Protein AF-A0A940FKG4-F1 (afdb_monomer)

Secondary structure (DSSP, 8-state):
-B-SSSSS--EEEEEEE-HHHHGGG-EEEEEEEE-TTSSEEEEEEEESEEEEEEEE-GGGPEEEEEE-SSS-EEEEEE-SSSEEEEEEEETTEE---

Radius of gyration: 13.7 Å; Cα contacts (8 Å, |Δi|>4): 225; chains: 1; bounding box: 36×21×39 Å

pLDDT: mean 96.3, std 3.15, range [81.12, 98.75]

Structure (mmCIF, N/CA/C/O backbone):
data_AF-A0A940FKG4-F1
#
_entry.id   AF-A0A940FKG4-F1
#
loop_
_atom_site.group_PDB
_atom_site.id
_atom_site.type_symbol
_atom_site.label_atom_id
_atom_site.label_alt_id
_atom_site.label_comp_id
_atom_site.label_asym_id
_atom_site.label_entity_id
_atom_site.label_seq_id
_atom_site.pdbx_PDB_ins_code
_atom_site.Cartn_x
_atom_site.Cartn_y
_atom_site.Cartn_z
_atom_site.occupancy
_atom_site.B_iso_or_equiv
_atom_site.auth_seq_id
_atom_site.auth_comp_id
_atom_site.auth_asym_id
_atom_site.auth_atom_id
_atom_site.pdbx_PDB_model_num
ATOM 1 N N . MET A 1 1 ? -1.331 12.014 6.500 1.00 81.12 1 MET A N 1
ATOM 2 C CA . MET A 1 1 ? -2.496 11.318 7.078 1.00 81.12 1 MET A CA 1
ATOM 3 C C . MET A 1 1 ? -3.744 11.888 6.446 1.00 81.12 1 MET A C 1
ATOM 5 O O . MET A 1 1 ? -3.794 13.097 6.241 1.00 81.12 1 MET A O 1
ATOM 9 N N . LYS A 1 2 ? -4.680 11.028 6.064 1.00 92.69 2 LYS A N 1
ATOM 10 C CA . LYS A 1 2 ? -5.934 11.397 5.402 1.00 92.69 2 LYS A CA 1
ATOM 11 C C . LYS A 1 2 ? -6.928 10.258 5.616 1.00 92.69 2 LYS A C 1
ATOM 13 O O . LYS A 1 2 ? -6.491 9.119 5.687 1.00 92.69 2 LYS A O 1
ATOM 18 N N . ASP A 1 3 ? -8.213 10.576 5.669 1.00 95.94 3 ASP A N 1
ATOM 19 C CA . ASP A 1 3 ? -9.282 9.583 5.559 1.00 95.94 3 ASP A CA 1
ATOM 20 C C . ASP A 1 3 ? -9.320 9.020 4.125 1.00 95.94 3 ASP A C 1
ATOM 22 O O . ASP A 1 3 ? -9.644 9.727 3.157 1.00 95.94 3 ASP A O 1
ATOM 26 N N . LEU A 1 4 ? -8.873 7.774 3.969 1.00 96.69 4 LEU A N 1
ATOM 27 C CA . LEU A 1 4 ? -8.756 7.113 2.671 1.00 96.69 4 LEU A CA 1
ATOM 28 C C . LEU A 1 4 ? -10.040 6.387 2.272 1.00 96.69 4 LEU A C 1
ATOM 30 O O . LEU A 1 4 ? -10.329 6.293 1.073 1.00 96.69 4 LEU A O 1
ATOM 34 N N . ASN A 1 5 ? -10.796 5.866 3.238 1.00 96.12 5 ASN A N 1
ATOM 35 C CA . ASN A 1 5 ? -11.978 5.043 2.984 1.00 96.12 5 ASN A CA 1
ATOM 36 C C . ASN A 1 5 ? -13.306 5.819 3.134 1.00 96.12 5 ASN A C 1
ATOM 38 O O . ASN A 1 5 ? -14.320 5.386 2.580 1.00 96.12 5 ASN A O 1
ATOM 42 N N . GLY A 1 6 ? -13.283 7.000 3.752 1.00 95.88 6 GLY A N 1
ATOM 43 C CA . GLY A 1 6 ? -14.427 7.873 4.003 1.00 95.88 6 GLY A CA 1
ATOM 44 C C . GLY A 1 6 ? -15.178 7.569 5.302 1.00 95.88 6 GLY A C 1
ATOM 45 O O . GLY A 1 6 ? -16.356 7.919 5.390 1.00 95.88 6 GLY A O 1
ATOM 46 N N . ASP A 1 7 ? -14.568 6.871 6.264 1.00 94.94 7 ASP A N 1
ATOM 47 C CA . ASP A 1 7 ? -15.220 6.467 7.518 1.00 94.94 7 ASP A CA 1
ATOM 48 C C . ASP A 1 7 ? -15.052 7.476 8.670 1.00 94.94 7 ASP A C 1
ATOM 50 O O . ASP A 1 7 ? -15.562 7.257 9.775 1.00 94.94 7 ASP A O 1
ATOM 54 N N . GLY A 1 8 ? -14.384 8.603 8.408 1.00 95.00 8 GLY A N 1
ATOM 55 C CA . GLY A 1 8 ? -14.119 9.654 9.384 1.00 95.00 8 GLY A CA 1
ATOM 56 C C . GLY A 1 8 ? -12.913 9.387 10.287 1.00 95.00 8 GLY A C 1
ATOM 57 O O . GLY A 1 8 ? -12.704 10.148 11.234 1.00 95.00 8 GLY A O 1
ATOM 58 N N . ARG A 1 9 ? -12.125 8.338 10.025 1.00 94.62 9 ARG A N 1
ATOM 59 C CA . ARG A 1 9 ? -10.867 8.032 10.721 1.00 94.62 9 ARG A CA 1
ATOM 60 C C . ARG A 1 9 ? -9.672 8.389 9.855 1.00 94.62 9 ARG A C 1
ATOM 62 O O . ARG A 1 9 ? -9.777 8.552 8.644 1.00 94.62 9 ARG A O 1
ATOM 69 N N . LEU A 1 10 ? -8.520 8.584 10.492 1.00 96.88 10 LEU A N 1
ATOM 70 C CA . LEU A 1 10 ? -7.294 8.866 9.760 1.00 96.88 10 LEU A CA 1
ATOM 71 C C . LEU A 1 10 ? -6.572 7.577 9.383 1.00 96.88 10 LEU A C 1
ATOM 73 O O . LEU A 1 10 ? -6.335 6.707 10.220 1.00 96.88 10 LEU A O 1
ATOM 77 N N . GLU A 1 11 ? -6.073 7.538 8.151 1.00 97.56 11 GLU A N 1
ATOM 78 C CA . GLU A 1 11 ? -5.053 6.588 7.739 1.00 97.56 11 GLU A CA 1
ATOM 79 C C . GLU A 1 11 ? -3.680 7.251 7.628 1.00 97.56 11 GLU A C 1
ATOM 81 O O . GLU A 1 11 ? -3.517 8.408 7.204 1.00 97.56 11 GLU A O 1
ATOM 86 N N . ALA A 1 12 ? -2.659 6.471 7.972 1.00 97.69 12 ALA A N 1
ATOM 87 C CA . ALA A 1 12 ? -1.258 6.816 7.819 1.00 97.69 12 ALA A CA 1
ATOM 88 C C . ALA A 1 12 ? -0.580 5.843 6.852 1.00 97.69 12 ALA A C 1
ATOM 90 O O . ALA A 1 12 ? -0.724 4.628 6.967 1.00 97.69 12 ALA A O 1
ATOM 91 N N . LEU A 1 13 ? 0.197 6.395 5.921 1.00 97.94 13 LEU A N 1
ATOM 92 C CA . LEU A 1 13 ? 1.145 5.641 5.115 1.00 97.94 13 LEU A CA 1
ATOM 93 C C . LEU A 1 13 ? 2.542 5.949 5.650 1.00 97.94 13 LEU A C 1
ATOM 95 O O . LEU A 1 13 ? 2.987 7.095 5.591 1.00 97.94 13 LEU A O 1
ATOM 99 N N . VAL A 1 14 ? 3.205 4.937 6.192 1.00 98.19 14 VAL A N 1
ATOM 100 C CA . VAL A 1 14 ? 4.609 5.011 6.598 1.00 98.19 14 VAL A CA 1
ATOM 101 C C . VAL A 1 14 ? 5.435 4.422 5.469 1.00 98.19 14 VAL A C 1
ATOM 103 O O . VAL A 1 14 ? 5.132 3.324 5.014 1.00 98.19 14 VAL A O 1
ATOM 106 N N . THR A 1 15 ? 6.461 5.134 5.018 1.00 97.69 15 THR A N 1
ATOM 107 C CA . THR A 1 15 ? 7.387 4.669 3.979 1.00 97.69 15 THR A CA 1
ATOM 108 C C . THR A 1 15 ? 8.804 4.675 4.519 1.00 97.69 15 THR A C 1
ATOM 110 O O . THR A 1 15 ? 9.219 5.655 5.138 1.00 97.69 15 THR A O 1
ATOM 113 N N . GLU A 1 16 ? 9.560 3.624 4.237 1.00 97.94 16 GLU A N 1
ATOM 114 C CA . GLU A 1 16 ? 10.977 3.532 4.576 1.00 97.94 16 GLU A CA 1
ATOM 115 C C . GLU A 1 16 ? 11.787 3.263 3.309 1.00 97.94 16 GLU A C 1
ATOM 117 O O . GLU A 1 16 ? 11.378 2.463 2.467 1.00 97.94 16 GLU A O 1
ATOM 122 N N . GLY A 1 17 ? 12.938 3.927 3.179 1.00 97.50 17 GLY A N 1
ATOM 123 C CA . GLY A 1 17 ? 13.896 3.702 2.102 1.00 97.50 17 GLY A CA 1
ATOM 124 C C . GLY A 1 17 ? 15.173 3.042 2.617 1.00 97.50 17 GLY A C 1
ATOM 125 O O . GLY A 1 17 ? 15.815 3.567 3.521 1.00 97.50 17 GLY A O 1
ATOM 126 N N . SER A 1 18 ? 15.558 1.910 2.029 1.00 97.00 18 SER A N 1
ATOM 127 C CA . SER A 1 18 ? 16.813 1.211 2.322 1.00 97.00 18 SER A CA 1
ATOM 128 C C . SER A 1 18 ? 17.120 0.195 1.225 1.00 97.00 18 SER A C 1
ATOM 130 O O . SER A 1 18 ? 16.420 -0.805 1.078 1.00 97.00 18 SER A O 1
ATOM 132 N N . SER A 1 19 ? 18.200 0.401 0.470 1.00 95.12 19 SER A N 1
ATOM 133 C CA . SER A 1 19 ? 18.684 -0.605 -0.487 1.00 95.12 19 SER A CA 1
ATOM 134 C C . SER A 1 19 ? 19.238 -1.849 0.211 1.00 95.12 19 SER A C 1
ATOM 136 O O . SER A 1 19 ? 19.204 -2.937 -0.358 1.00 95.12 19 SER A O 1
ATOM 138 N N . TYR A 1 20 ? 19.702 -1.708 1.457 1.00 96.62 20 TYR A N 1
ATOM 139 C CA . TYR A 1 20 ? 20.157 -2.829 2.276 1.00 96.62 20 TYR A CA 1
ATOM 140 C C . TYR A 1 20 ? 18.990 -3.742 2.679 1.00 96.62 20 TYR A C 1
ATOM 142 O O . TYR A 1 20 ? 19.104 -4.959 2.579 1.00 96.62 20 TYR A O 1
ATOM 150 N N . CYS A 1 21 ? 17.855 -3.165 3.086 1.00 95.88 21 CYS A N 1
ATOM 151 C CA . CYS A 1 21 ? 16.680 -3.933 3.509 1.00 95.88 21 CYS A CA 1
ATOM 152 C C . CYS A 1 21 ? 15.814 -4.393 2.324 1.00 95.88 21 CYS A C 1
ATOM 154 O O . CYS A 1 21 ? 15.240 -5.478 2.375 1.00 95.88 21 CYS A O 1
ATOM 156 N N . TYR A 1 22 ? 15.708 -3.578 1.267 1.00 96.94 22 TYR A N 1
ATOM 157 C CA . TYR A 1 22 ? 14.698 -3.731 0.205 1.00 96.94 22 TYR A CA 1
ATOM 158 C C . TYR A 1 22 ? 15.284 -3.952 -1.195 1.00 96.94 22 TYR A C 1
ATOM 160 O O . TYR A 1 22 ? 14.555 -3.938 -2.190 1.00 96.94 22 TYR A O 1
ATOM 168 N N . GLY A 1 23 ? 16.599 -4.164 -1.292 1.00 95.56 23 GLY A N 1
ATOM 169 C CA . GLY A 1 23 ? 17.285 -4.481 -2.541 1.00 95.56 23 GLY A CA 1
ATOM 170 C C . GLY A 1 23 ? 17.039 -3.440 -3.634 1.00 95.56 23 GLY A C 1
ATOM 171 O O . GLY A 1 23 ? 17.016 -2.237 -3.375 1.00 95.56 23 GLY A O 1
ATOM 172 N N . ASN A 1 24 ? 16.830 -3.916 -4.866 1.00 95.50 24 ASN A N 1
ATOM 173 C CA . ASN A 1 24 ? 16.613 -3.054 -6.031 1.00 95.50 24 ASN A CA 1
ATOM 174 C C . ASN A 1 24 ? 15.345 -2.189 -5.919 1.00 95.50 24 ASN A C 1
ATOM 176 O O . ASN A 1 24 ? 15.295 -1.107 -6.493 1.00 95.50 24 ASN A O 1
ATOM 180 N N . THR A 1 25 ? 14.327 -2.641 -5.178 1.00 95.94 25 THR A N 1
ATOM 181 C CA . THR A 1 25 ? 13.100 -1.860 -4.967 1.00 95.94 25 THR A CA 1
ATOM 182 C C . THR A 1 25 ? 13.354 -0.626 -4.109 1.00 95.94 25 THR A C 1
ATOM 184 O O . THR A 1 25 ? 12.723 0.405 -4.317 1.00 95.94 25 THR A O 1
ATOM 187 N N . GLY A 1 26 ? 14.292 -0.709 -3.163 1.00 97.06 26 GLY A N 1
ATOM 188 C CA . GLY A 1 26 ? 14.779 0.432 -2.389 1.00 97.06 26 GLY A CA 1
ATOM 189 C C . GLY A 1 26 ? 13.817 0.985 -1.335 1.00 97.06 26 GLY A C 1
ATOM 190 O O . GLY A 1 26 ? 14.261 1.774 -0.504 1.00 97.06 26 GLY A O 1
ATOM 191 N N . SER A 1 27 ? 12.548 0.567 -1.308 1.00 98.06 27 SER A N 1
ATOM 192 C CA . SER A 1 27 ? 11.562 1.032 -0.330 1.00 98.06 27 SER A CA 1
ATOM 193 C C . SER A 1 27 ? 10.552 -0.032 0.091 1.00 98.06 27 SER A C 1
ATOM 195 O O . SER A 1 27 ? 10.291 -0.990 -0.637 1.00 98.06 27 SER A O 1
ATOM 197 N N . ALA A 1 28 ? 9.930 0.189 1.244 1.00 98.50 28 ALA A N 1
ATOM 198 C CA . ALA A 1 28 ? 8.736 -0.512 1.702 1.00 98.50 28 ALA A CA 1
ATOM 199 C C . ALA A 1 28 ? 7.749 0.474 2.336 1.00 98.50 28 ALA A C 1
ATOM 201 O O . ALA A 1 28 ? 8.112 1.605 2.682 1.00 98.50 28 ALA A O 1
ATOM 202 N N . PHE A 1 29 ? 6.498 0.047 2.492 1.00 98.69 29 PHE A N 1
ATOM 203 C CA . PHE A 1 29 ? 5.475 0.849 3.150 1.00 98.69 29 PHE A CA 1
ATOM 204 C C . PHE A 1 29 ? 4.577 0.036 4.084 1.00 98.69 29 PHE A C 1
ATOM 206 O O . PHE A 1 29 ? 4.401 -1.169 3.917 1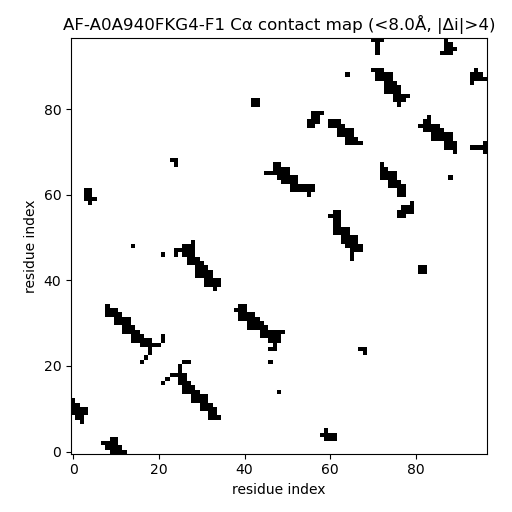.00 98.69 29 PHE A O 1
ATOM 213 N N . TRP A 1 30 ? 3.940 0.743 5.019 1.00 98.69 30 TRP A N 1
ATOM 214 C CA . TRP A 1 30 ? 2.908 0.238 5.922 1.00 98.69 30 TRP A CA 1
ATOM 215 C C . TRP A 1 30 ? 1.719 1.194 5.910 1.00 98.69 30 TRP A C 1
ATOM 217 O O . TRP A 1 30 ? 1.860 2.386 6.184 1.00 98.69 30 TRP A O 1
ATOM 227 N N . LEU A 1 31 ? 0.542 0.660 5.600 1.00 98.56 31 LEU A N 1
ATOM 228 C CA . LEU A 1 31 ? -0.736 1.342 5.718 1.00 98.56 31 LEU A CA 1
ATOM 229 C C . LEU A 1 31 ? -1.351 1.024 7.079 1.00 98.56 31 LEU A C 1
ATOM 231 O O . LEU A 1 31 ? -1.623 -0.136 7.404 1.00 98.56 31 LEU A O 1
ATOM 235 N N . LEU A 1 32 ? -1.603 2.075 7.846 1.00 98.25 32 LEU A N 1
ATOM 236 C CA . LEU A 1 32 ? -2.197 2.027 9.170 1.00 98.25 32 LEU A CA 1
ATOM 237 C C . LEU A 1 32 ? -3.542 2.759 9.153 1.00 98.25 32 LEU A C 1
ATOM 239 O O . LEU A 1 32 ? -3.646 3.816 8.536 1.00 98.25 32 LEU A O 1
ATOM 243 N N . SER A 1 33 ? -4.533 2.229 9.865 1.00 97.62 33 SER A N 1
ATOM 244 C CA . SER A 1 33 ? -5.823 2.889 10.108 1.00 97.62 33 SER A CA 1
ATOM 245 C C . SER A 1 33 ? -6.008 3.137 11.598 1.00 97.62 33 SER A C 1
ATOM 247 O O . SER A 1 33 ? -5.642 2.297 12.428 1.00 97.62 33 SER A O 1
ATOM 249 N N . GLU A 1 34 ? -6.526 4.305 11.948 1.00 96.88 34 GLU A N 1
ATOM 250 C CA . GLU A 1 34 ? -6.843 4.656 13.324 1.00 96.88 34 GLU A CA 1
ATOM 251 C C . GLU A 1 34 ? -8.012 3.808 13.853 1.00 96.88 34 GLU A C 1
ATOM 253 O O . GLU A 1 34 ? -9.008 3.576 13.172 1.00 96.88 34 GLU A O 1
ATOM 258 N N . LYS A 1 35 ? -7.922 3.333 15.099 1.00 94.44 35 LYS A N 1
ATOM 259 C CA . LYS A 1 35 ? -8.992 2.544 15.730 1.00 94.44 35 LYS A CA 1
ATOM 260 C C . LYS A 1 35 ? -10.003 3.430 16.478 1.00 94.44 35 LYS A C 1
ATOM 262 O O . LYS A 1 35 ? -9.628 4.469 17.015 1.00 94.44 35 LYS A O 1
ATOM 267 N N . PRO A 1 36 ? -11.264 2.975 16.651 1.00 88.75 36 PRO A N 1
ATOM 268 C CA . PRO A 1 36 ? -12.280 3.633 17.487 1.00 88.75 36 PRO A CA 1
ATOM 269 C C . PRO A 1 36 ? -11.845 4.060 18.881 1.00 88.75 36 PRO A C 1
ATOM 271 O O . PRO A 1 36 ? -12.191 5.153 19.311 1.00 88.75 36 PRO A O 1
ATOM 274 N N . ALA A 1 37 ? -11.085 3.216 19.570 1.00 89.38 37 ALA A N 1
ATOM 275 C CA . ALA A 1 37 ? -10.622 3.477 20.927 1.00 89.38 37 ALA A CA 1
ATOM 276 C C . ALA A 1 37 ? -9.261 4.203 20.971 1.00 89.38 37 ALA A C 1
ATOM 278 O O . ALA A 1 37 ? -8.619 4.233 22.019 1.00 89.38 37 ALA A O 1
ATOM 279 N N . GLY A 1 38 ? -8.803 4.747 19.838 1.00 88.00 38 GLY A N 1
ATOM 280 C CA . GLY A 1 38 ? -7.452 5.264 19.662 1.00 88.00 38 GLY A CA 1
ATOM 281 C C . GLY A 1 38 ? -6.431 4.178 19.308 1.00 88.00 38 GLY A C 1
ATOM 282 O O . GLY A 1 38 ? -6.689 2.973 19.379 1.00 88.00 38 GLY A O 1
ATOM 283 N N . GLY A 1 39 ? -5.243 4.625 18.905 1.00 94.38 39 GLY A N 1
ATOM 284 C CA . GLY A 1 39 ? -4.175 3.760 18.405 1.00 94.38 39 GLY A CA 1
ATOM 285 C C . GLY A 1 39 ? -4.364 3.351 16.943 1.00 94.38 39 GLY A C 1
ATOM 286 O O . GLY A 1 39 ? -5.314 3.754 16.278 1.00 94.38 39 GLY A O 1
ATOM 287 N N . TRP A 1 40 ? -3.434 2.536 16.445 1.00 96.56 40 TRP A N 1
ATOM 288 C CA . TRP A 1 40 ? -3.323 2.204 15.025 1.00 96.56 40 TRP A CA 1
ATOM 289 C C . TRP A 1 40 ? -3.465 0.700 14.778 1.00 96.56 40 TRP A C 1
ATOM 291 O O . TRP A 1 40 ? -3.034 -0.133 15.580 1.00 96.56 40 TRP A O 1
ATOM 301 N N . GLN A 1 41 ? -4.080 0.342 13.655 1.00 96.38 41 GLN A N 1
ATOM 302 C CA . GLN A 1 41 ? -4.145 -1.011 13.122 1.00 96.38 41 GLN A CA 1
ATOM 303 C C . GLN A 1 41 ? -3.333 -1.100 11.837 1.00 96.38 41 GLN A C 1
ATOM 305 O O . GLN A 1 41 ? -3.539 -0.299 10.932 1.00 96.38 41 GLN A O 1
ATOM 310 N N . LEU A 1 42 ? -2.470 -2.110 11.726 1.00 97.88 42 LEU A N 1
ATOM 311 C CA . LEU A 1 42 ? -1.836 -2.449 10.456 1.00 97.88 42 LEU A CA 1
ATOM 312 C C . LEU A 1 42 ? -2.862 -3.063 9.505 1.00 97.88 42 LEU A C 1
ATOM 314 O O . LEU A 1 42 ? -3.453 -4.100 9.805 1.00 97.88 42 LEU A O 1
ATOM 318 N N . MET A 1 43 ? -3.060 -2.403 8.369 1.00 97.94 43 MET A N 1
ATOM 319 C CA . MET A 1 43 ? -4.014 -2.812 7.340 1.00 97.94 43 MET A CA 1
ATOM 320 C C . MET A 1 43 ? -3.321 -3.547 6.200 1.00 97.94 43 MET A C 1
ATOM 322 O O . MET A 1 43 ? -3.847 -4.533 5.683 1.00 97.94 43 MET A O 1
ATOM 326 N N . PHE A 1 44 ? -2.148 -3.055 5.798 1.00 98.62 44 PHE A N 1
ATOM 327 C CA . PHE A 1 44 ? -1.368 -3.620 4.706 1.00 98.62 44 PHE A CA 1
ATOM 328 C C . PHE A 1 44 ? 0.088 -3.176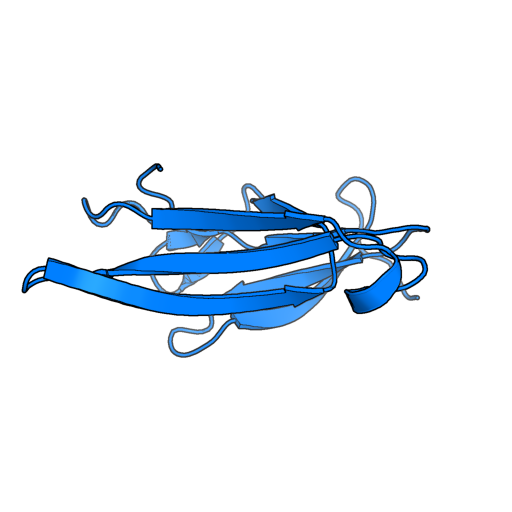 4.795 1.00 98.62 44 PHE A C 1
ATOM 330 O O . PHE A 1 44 ? 0.368 -2.086 5.287 1.00 98.62 44 PHE A O 1
ATOM 337 N N . HIS A 1 45 ? 1.008 -3.994 4.306 1.00 98.50 45 HIS A N 1
ATOM 338 C CA . HIS A 1 45 ? 2.398 -3.605 4.119 1.00 98.50 45 HIS A CA 1
ATOM 339 C C . HIS A 1 45 ? 2.991 -4.397 2.963 1.00 98.50 45 HIS A C 1
ATOM 341 O O . HIS A 1 45 ? 2.649 -5.565 2.794 1.00 98.50 45 HIS A O 1
ATOM 347 N N . GLU A 1 46 ? 3.878 -3.772 2.199 1.00 98.44 46 GLU A N 1
ATOM 348 C CA . GLU A 1 46 ? 4.605 -4.424 1.110 1.00 98.44 46 GLU A CA 1
ATOM 349 C C . GLU A 1 46 ? 5.948 -3.742 0.849 1.00 98.44 46 GLU A C 1
ATOM 351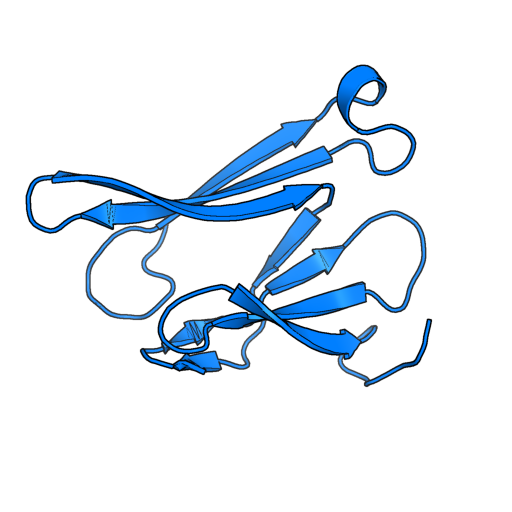 O O . GLU A 1 46 ? 6.145 -2.564 1.165 1.00 98.44 46 GLU A O 1
ATOM 356 N N . VAL A 1 47 ? 6.859 -4.489 0.224 1.00 98.31 47 VAL A N 1
ATOM 357 C CA . VAL A 1 47 ? 8.064 -3.919 -0.391 1.00 98.31 47 VAL A CA 1
ATOM 358 C C . VAL A 1 47 ? 7.656 -3.264 -1.710 1.00 98.31 47 VAL A C 1
ATOM 360 O O . VAL A 1 47 ? 7.088 -3.917 -2.583 1.00 98.31 47 VAL A O 1
ATOM 363 N N . GLY A 1 48 ? 7.928 -1.969 -1.857 1.00 97.81 48 GLY A N 1
ATOM 364 C CA . GLY A 1 48 ? 7.473 -1.168 -2.988 1.00 97.81 48 GLY A CA 1
ATOM 365 C C . GLY A 1 48 ? 7.101 0.261 -2.617 1.00 97.81 48 GLY A C 1
ATOM 366 O O . GLY A 1 48 ? 7.407 0.758 -1.529 1.00 97.81 48 GLY A O 1
ATOM 367 N N . ILE A 1 49 ? 6.430 0.920 -3.558 1.00 98.00 49 ILE A N 1
ATOM 368 C CA . ILE A 1 49 ? 5.905 2.282 -3.431 1.00 98.00 49 ILE A CA 1
ATOM 369 C C . ILE A 1 49 ? 4.386 2.206 -3.575 1.00 98.00 49 ILE A C 1
ATOM 371 O O . ILE A 1 49 ? 3.888 1.759 -4.606 1.00 98.00 49 ILE A O 1
ATOM 375 N N . ALA A 1 50 ? 3.645 2.622 -2.549 1.00 97.94 50 ALA A N 1
ATOM 376 C CA . ALA A 1 50 ? 2.187 2.614 -2.596 1.00 97.94 50 ALA A CA 1
ATOM 377 C C . ALA A 1 50 ? 1.643 3.794 -3.407 1.00 97.94 50 ALA A C 1
ATOM 379 O O . ALA A 1 50 ? 1.935 4.953 -3.112 1.00 97.94 50 ALA A O 1
ATOM 380 N N . GLU A 1 51 ? 0.765 3.498 -4.359 1.00 97.25 51 GLU A N 1
ATOM 381 C CA . GLU A 1 51 ? -0.068 4.481 -5.046 1.00 97.25 51 GLU A CA 1
ATOM 382 C C . GLU A 1 51 ? -1.546 4.131 -4.827 1.00 97.25 51 GLU A C 1
ATOM 384 O O . GLU A 1 51 ? -2.006 3.043 -5.183 1.00 97.25 51 GLU A O 1
ATOM 389 N N . PHE A 1 52 ? -2.304 5.060 -4.238 1.00 97.38 52 PHE A N 1
ATOM 390 C CA . PHE A 1 52 ? -3.746 4.902 -4.047 1.00 97.38 52 PHE A CA 1
ATOM 391 C C . PHE A 1 52 ? -4.495 5.231 -5.337 1.00 97.38 52 PHE A C 1
ATOM 393 O O . PHE A 1 52 ? -4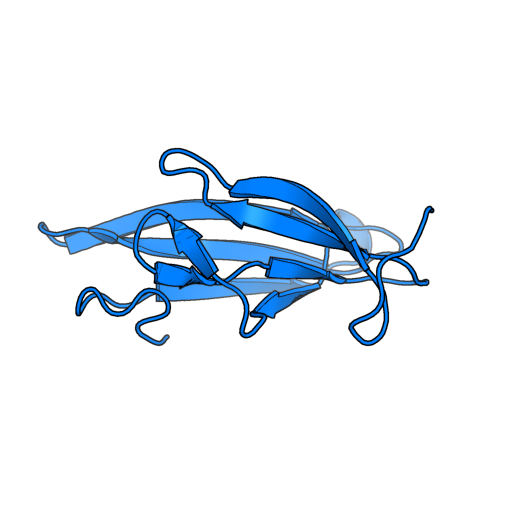.439 6.357 -5.832 1.00 97.38 52 PHE A O 1
ATOM 400 N N . LEU A 1 53 ? -5.236 4.258 -5.857 1.00 97.31 53 LEU A N 1
ATOM 401 C CA . LEU A 1 53 ? -6.015 4.404 -7.081 1.00 97.31 53 LEU A CA 1
ATOM 402 C C . LEU A 1 53 ? -7.434 4.909 -6.780 1.00 97.31 53 LEU A C 1
ATOM 404 O O . LEU A 1 53 ? -7.962 4.745 -5.681 1.00 97.31 53 LEU A O 1
ATOM 408 N N . GLY A 1 54 ? -8.097 5.471 -7.795 1.00 95.69 54 GLY A N 1
ATOM 409 C CA . GLY A 1 54 ? -9.495 5.913 -7.681 1.00 95.69 54 GLY A CA 1
ATOM 410 C C . GLY A 1 54 ? -10.515 4.768 -7.585 1.00 95.69 54 GLY A C 1
ATOM 411 O O . GLY A 1 54 ? -11.642 4.978 -7.141 1.00 95.69 54 GLY A O 1
ATOM 412 N N . THR A 1 55 ? -10.140 3.551 -7.993 1.00 97.00 55 THR A N 1
ATOM 413 C CA . THR A 1 55 ? -10.981 2.354 -7.845 1.00 97.00 55 THR A CA 1
ATOM 414 C C . THR A 1 55 ? -10.987 1.874 -6.398 1.00 97.00 55 THR A C 1
ATOM 416 O O . THR A 1 55 ? -9.947 1.892 -5.749 1.00 97.00 55 THR A O 1
ATOM 419 N N . LYS A 1 56 ? -12.136 1.402 -5.906 1.00 97.94 56 LYS A N 1
ATOM 420 C CA . LYS A 1 56 ? -12.328 1.025 -4.498 1.00 97.94 56 LYS A CA 1
ATOM 421 C C . LYS A 1 56 ? -12.762 -0.433 -4.330 1.00 97.94 56 LYS A C 1
ATOM 423 O O . LYS A 1 56 ? -13.411 -1.004 -5.209 1.00 97.94 56 LYS A O 1
ATOM 428 N N . GLY A 1 57 ? -12.399 -1.013 -3.191 1.00 97.50 57 GLY A N 1
ATOM 429 C CA . GLY A 1 57 ? -12.881 -2.293 -2.681 1.00 97.50 57 GLY A CA 1
ATOM 430 C C . GLY A 1 57 ? -14.030 -2.135 -1.682 1.00 97.50 57 GLY A C 1
ATOM 431 O O . GLY A 1 57 ? -14.746 -1.131 -1.667 1.00 97.50 57 GLY A O 1
ATOM 432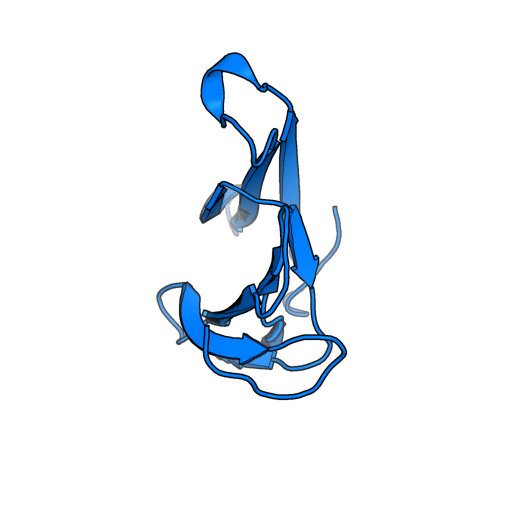 N N . VAL A 1 58 ? -14.206 -3.151 -0.833 1.00 98.06 58 VAL A N 1
ATOM 433 C CA . VAL A 1 58 ? -15.245 -3.160 0.213 1.00 98.06 58 VAL A CA 1
ATOM 434 C C . VAL A 1 58 ? -15.026 -2.000 1.190 1.00 98.06 58 VAL A C 1
ATOM 436 O O . VAL A 1 58 ? -13.890 -1.667 1.511 1.00 98.06 58 VAL A O 1
ATOM 439 N N . GLY A 1 59 ? -16.101 -1.377 1.679 1.00 96.69 59 GLY A N 1
ATOM 440 C CA . GLY A 1 59 ? -16.007 -0.331 2.707 1.00 96.69 59 GLY A CA 1
ATOM 441 C C . GLY A 1 59 ? -15.295 0.948 2.257 1.00 96.69 59 GLY A C 1
ATOM 442 O O . GLY A 1 59 ? -14.792 1.676 3.097 1.00 96.69 59 GLY A O 1
ATOM 443 N N . GLY A 1 60 ? -15.205 1.208 0.948 1.00 97.62 60 GLY A N 1
ATOM 444 C CA . GLY A 1 60 ? -14.650 2.458 0.419 1.00 97.62 60 GLY A CA 1
ATOM 445 C C . GLY A 1 60 ? -13.123 2.509 0.324 1.00 97.62 60 GLY A C 1
ATOM 446 O O . GLY A 1 60 ? -12.594 3.493 -0.195 1.00 97.62 60 GLY A O 1
ATOM 447 N N . TRP A 1 61 ? -12.428 1.450 0.747 1.00 98.25 61 TRP A N 1
ATOM 448 C CA . TRP A 1 61 ? -10.970 1.357 0.711 1.00 98.25 61 TRP A CA 1
ATOM 449 C C . TRP A 1 61 ? -10.425 1.456 -0.721 1.00 98.25 61 TRP A C 1
ATOM 451 O O . TRP A 1 61 ? -10.870 0.689 -1.581 1.00 98.25 61 TRP A O 1
ATOM 461 N N . PRO A 1 62 ? -9.465 2.354 -1.004 1.00 98.31 62 PRO A N 1
ATOM 462 C CA . PRO A 1 62 ? -8.864 2.455 -2.327 1.00 98.31 62 PRO A CA 1
ATOM 463 C C . PRO A 1 62 ? -8.059 1.195 -2.659 1.00 98.31 62 PRO A C 1
ATOM 465 O O . PRO A 1 62 ? -7.414 0.600 -1.788 1.00 98.31 62 PRO A O 1
ATOM 468 N N . ASP A 1 63 ? -8.087 0.806 -3.933 1.00 98.56 63 ASP A N 1
ATOM 469 C CA . ASP A 1 63 ? -7.117 -0.132 -4.491 1.00 98.56 63 ASP A CA 1
ATOM 470 C C . ASP A 1 63 ? -5.711 0.497 -4.396 1.00 98.56 63 ASP A C 1
ATOM 472 O O . ASP A 1 63 ? -5.550 1.706 -4.575 1.00 98.56 63 ASP A O 1
ATOM 476 N N . ILE A 1 64 ? -4.691 -0.323 -4.145 1.00 98.50 64 ILE A N 1
ATOM 477 C CA . ILE A 1 64 ? -3.297 0.114 -3.994 1.00 98.50 64 ILE A CA 1
ATOM 478 C C . ILE A 1 64 ? -2.469 -0.520 -5.106 1.00 98.50 64 ILE A C 1
ATOM 480 O O . ILE A 1 64 ? -2.381 -1.744 -5.179 1.00 98.50 64 ILE A O 1
ATOM 484 N N . SER A 1 65 ? -1.861 0.291 -5.964 1.00 98.31 65 SER A N 1
ATOM 485 C CA . SER A 1 65 ? -0.789 -0.166 -6.851 1.00 98.31 65 SER A CA 1
ATOM 486 C C . SER A 1 65 ? 0.513 -0.223 -6.053 1.00 98.31 65 SER A C 1
ATOM 488 O O . SER A 1 65 ? 0.858 0.743 -5.370 1.00 98.31 65 SER A O 1
ATOM 490 N N . VAL A 1 66 ? 1.209 -1.361 -6.097 1.00 98.44 66 VAL A N 1
ATOM 491 C CA . VAL A 1 66 ? 2.513 -1.535 -5.441 1.00 98.44 66 VAL A CA 1
ATOM 492 C C . VAL A 1 66 ? 3.603 -1.404 -6.497 1.00 98.44 66 VAL A C 1
ATOM 494 O O . VAL A 1 66 ? 3.942 -2.359 -7.194 1.00 98.44 66 VAL A O 1
ATOM 497 N N . GLY A 1 67 ? 4.102 -0.179 -6.643 1.00 96.81 67 GLY A N 1
ATOM 498 C CA . GLY A 1 67 ? 5.143 0.180 -7.594 1.00 96.81 67 GLY A CA 1
ATOM 499 C C . GLY A 1 67 ? 6.544 -0.248 -7.159 1.00 96.81 67 GLY A C 1
ATOM 500 O O . GLY A 1 67 ? 6.782 -0.669 -6.027 1.00 96.81 67 GLY A O 1
ATOM 501 N N . GLY A 1 68 ? 7.486 -0.086 -8.079 1.00 95.62 68 GLY A N 1
ATOM 502 C CA . GLY A 1 68 ? 8.905 -0.378 -7.920 1.00 95.62 68 GLY A CA 1
ATOM 503 C C . GLY A 1 68 ? 9.607 -0.242 -9.274 1.00 95.62 68 GLY A C 1
ATOM 504 O O . GLY A 1 68 ? 9.005 0.258 -10.228 1.00 95.62 68 GLY A O 1
ATOM 505 N N . PRO A 1 69 ? 10.864 -0.685 -9.402 1.00 94.75 69 PRO A N 1
ATOM 506 C CA . PRO A 1 69 ? 11.516 -0.779 -10.701 1.00 94.75 69 PRO A CA 1
ATOM 507 C C . PRO A 1 69 ? 10.714 -1.661 -11.671 1.00 94.75 69 PRO A C 1
ATOM 509 O O . PRO A 1 69 ? 10.248 -2.736 -11.297 1.00 94.75 69 PRO A O 1
ATOM 512 N N . GLY A 1 70 ? 10.595 -1.229 -12.929 1.00 94.00 70 GLY A N 1
ATOM 513 C CA . GLY A 1 70 ? 9.928 -1.986 -13.991 1.00 94.00 70 GLY A CA 1
ATOM 514 C C . GLY A 1 70 ? 8.530 -1.473 -14.336 1.00 94.00 70 GLY A C 1
ATOM 515 O O . GLY A 1 70 ? 8.275 -0.270 -14.352 1.00 94.00 70 GLY A O 1
ATOM 516 N N . PHE A 1 71 ? 7.648 -2.403 -14.691 1.00 94.50 71 PHE A N 1
ATOM 517 C CA . PHE A 1 71 ? 6.304 -2.148 -15.201 1.00 94.50 71 PHE A CA 1
ATOM 518 C C . PHE A 1 71 ? 5.369 -3.293 -14.809 1.00 94.50 71 PHE A C 1
ATOM 520 O O . PHE A 1 71 ? 5.810 -4.337 -14.338 1.00 94.50 71 PHE A O 1
ATOM 527 N N . CYS A 1 72 ? 4.070 -3.105 -15.041 1.00 96.75 72 CYS A N 1
ATOM 528 C CA . CYS A 1 72 ? 3.032 -4.082 -14.723 1.00 96.75 72 CYS A CA 1
ATOM 529 C C . CYS A 1 72 ? 2.967 -4.437 -13.230 1.00 96.75 72 CYS A C 1
ATOM 531 O O . CYS A 1 72 ? 3.287 -5.542 -12.803 1.00 96.75 72 CYS A O 1
ATOM 533 N N . PHE A 1 73 ? 2.529 -3.471 -12.427 1.00 97.94 73 PHE A N 1
ATOM 534 C CA . PHE A 1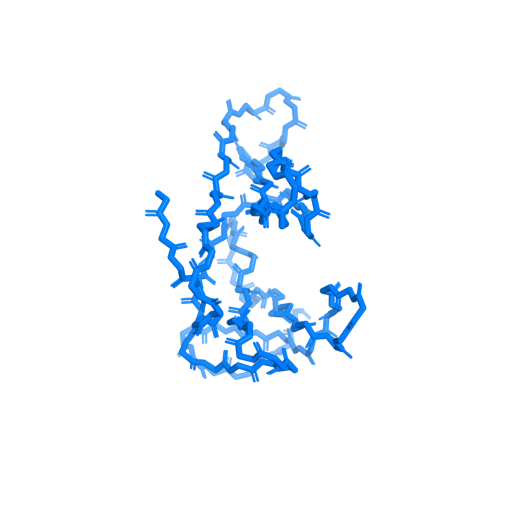 73 ? 2.529 -3.563 -10.974 1.00 97.94 73 PHE A CA 1
ATOM 535 C C . PHE A 1 73 ? 1.293 -4.291 -10.439 1.00 97.94 73 PHE A C 1
ATOM 537 O O . PHE A 1 73 ? 0.202 -4.167 -11.013 1.00 97.94 73 PHE A O 1
ATOM 544 N N . PRO A 1 74 ? 1.419 -5.057 -9.341 1.00 98.19 74 PRO A N 1
ATOM 545 C CA . PRO A 1 74 ? 0.267 -5.662 -8.700 1.00 98.19 74 PRO A CA 1
ATOM 546 C C . PRO A 1 74 ? -0.621 -4.576 -8.087 1.00 98.19 74 PRO A C 1
ATOM 548 O O . PRO A 1 74 ? -0.165 -3.678 -7.382 1.00 98.19 74 PRO A O 1
ATOM 551 N N . VAL A 1 75 ? -1.920 -4.696 -8.345 1.00 98.50 75 VAL A N 1
ATOM 552 C CA . VAL A 1 75 ? -2.965 -3.883 -7.733 1.00 98.50 75 VAL A CA 1
ATOM 553 C C . VAL A 1 75 ? -3.661 -4.712 -6.666 1.00 98.50 75 VAL A C 1
ATOM 555 O O . VAL A 1 75 ? -4.243 -5.765 -6.951 1.00 98.50 75 VAL A O 1
ATOM 558 N N . MET A 1 76 ? -3.626 -4.211 -5.442 1.00 98.75 76 MET A N 1
ATOM 559 C CA . MET A 1 76 ? -4.166 -4.835 -4.245 1.00 98.75 76 MET A CA 1
ATOM 560 C C . MET A 1 76 ? -5.518 -4.212 -3.913 1.00 98.75 76 MET A C 1
ATOM 562 O O . MET A 1 76 ? -5.667 -2.994 -3.938 1.00 98.75 76 MET A O 1
ATOM 566 N N . ARG A 1 77 ? -6.514 -5.039 -3.595 1.00 98.62 77 ARG A N 1
ATOM 567 C CA . ARG A 1 77 ? -7.873 -4.611 -3.247 1.00 98.62 77 ARG A CA 1
ATOM 568 C C . ARG A 1 77 ? -8.256 -5.116 -1.869 1.00 98.62 77 ARG A C 1
ATOM 570 O O . ARG A 1 77 ? -8.054 -6.290 -1.565 1.00 98.62 77 ARG A O 1
ATOM 577 N N . TRP A 1 78 ? -8.887 -4.259 -1.075 1.00 98.62 78 TRP A N 1
ATOM 578 C CA . TRP A 1 78 ? -9.511 -4.670 0.176 1.00 98.62 78 TRP A CA 1
ATOM 579 C C . TRP A 1 78 ? -10.765 -5.514 -0.082 1.00 98.62 78 TRP A C 1
ATOM 581 O O . TRP A 1 78 ? -11.716 -5.063 -0.730 1.00 98.62 78 TRP A O 1
ATOM 591 N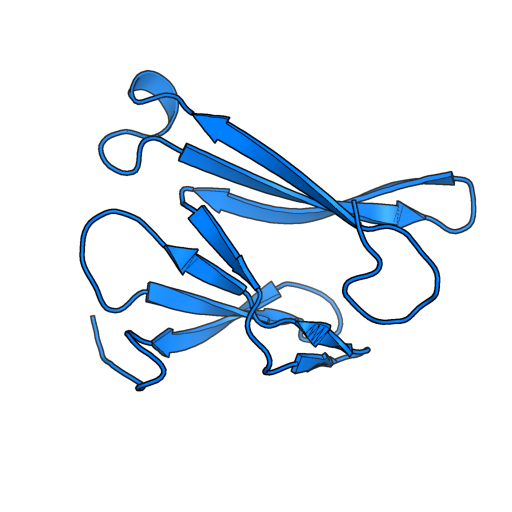 N . ASN A 1 79 ? -10.783 -6.735 0.452 1.00 98.19 79 ASN A N 1
ATOM 592 C CA . ASN A 1 79 ? -11.903 -7.672 0.302 1.00 98.19 79 ASN A CA 1
ATOM 593 C C . ASN A 1 79 ? -12.887 -7.675 1.488 1.00 98.19 79 ASN A C 1
ATOM 595 O O . ASN A 1 79 ? -13.743 -8.551 1.562 1.00 98.19 79 ASN A O 1
ATOM 599 N N . GLY A 1 80 ? -12.751 -6.740 2.432 1.00 97.44 80 GLY A N 1
ATOM 600 C CA . GLY A 1 80 ? -13.509 -6.723 3.689 1.00 97.44 80 GLY A CA 1
ATOM 601 C C . GLY A 1 80 ? -12.723 -7.255 4.890 1.00 97.44 80 GLY A C 1
ATOM 602 O O . GLY A 1 80 ? -13.122 -7.010 6.024 1.00 97.44 80 GLY A O 1
ATOM 603 N N . LYS A 1 81 ? -11.600 -7.946 4.654 1.00 97.38 81 LYS A N 1
ATOM 604 C CA . LYS A 1 81 ? -10.755 -8.540 5.701 1.00 97.38 81 LYS A CA 1
ATOM 605 C C . LYS A 1 81 ? -9.261 -8.272 5.513 1.00 97.38 81 LYS A C 1
ATOM 607 O O . LYS A 1 81 ? -8.550 -8.122 6.500 1.00 97.38 81 LYS A O 1
ATOM 612 N N . ALA A 1 82 ? -8.786 -8.281 4.272 1.00 98.31 82 ALA A N 1
ATOM 613 C CA . ALA A 1 82 ? -7.387 -8.078 3.926 1.00 98.31 82 ALA A CA 1
ATOM 614 C C . ALA A 1 82 ? -7.257 -7.444 2.537 1.00 98.31 82 ALA A C 1
ATOM 616 O O . ALA A 1 82 ? -8.140 -7.583 1.681 1.00 98.31 82 ALA A O 1
ATOM 617 N N . TYR A 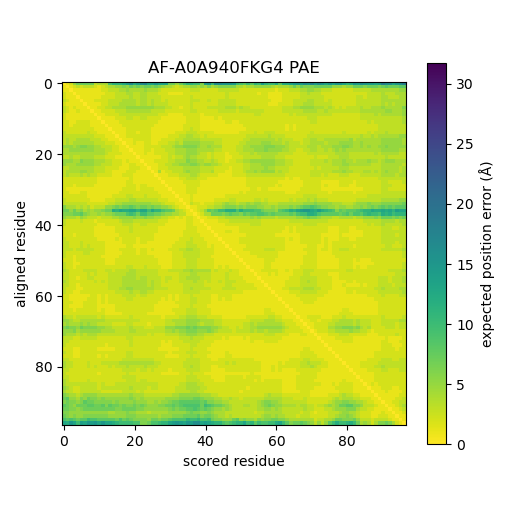1 83 ? -6.122 -6.792 2.299 1.00 98.62 83 TYR A N 1
ATOM 618 C CA . TYR A 1 83 ? -5.690 -6.447 0.952 1.00 98.62 83 TYR A CA 1
ATOM 619 C C . TYR A 1 83 ? -5.203 -7.709 0.235 1.00 98.62 83 TYR A C 1
ATOM 621 O O . TYR A 1 83 ? -4.296 -8.393 0.700 1.00 98.62 83 TYR A O 1
ATOM 629 N N . VAL A 1 84 ? -5.826 -8.030 -0.897 1.00 98.56 84 VAL A N 1
ATOM 630 C CA . VAL A 1 84 ? -5.494 -9.195 -1.730 1.00 98.56 84 VAL A CA 1
ATOM 631 C C . VAL A 1 84 ? -5.231 -8.762 -3.167 1.00 98.56 84 VAL A C 1
ATOM 633 O O . VAL A 1 84 ? -5.779 -7.760 -3.630 1.00 98.56 84 VAL A O 1
ATOM 636 N N . ARG A 1 85 ? -4.399 -9.512 -3.898 1.00 98.06 85 ARG A N 1
ATOM 637 C CA . ARG A 1 85 ? -4.086 -9.190 -5.296 1.00 98.06 85 ARG A CA 1
ATOM 638 C C . ARG A 1 85 ? -5.344 -9.291 -6.156 1.00 98.06 85 ARG A C 1
ATOM 640 O O . ARG A 1 85 ? -5.967 -10.346 -6.226 1.00 98.06 85 ARG A O 1
ATOM 647 N N . ASN A 1 86 ? -5.680 -8.199 -6.831 1.00 97.88 86 ASN A N 1
ATOM 648 C CA . ASN A 1 86 ? -6.845 -8.079 -7.702 1.00 97.88 86 ASN A CA 1
ATOM 649 C C . ASN A 1 86 ? -6.465 -8.275 -9.177 1.00 97.88 86 ASN A C 1
ATOM 651 O O . ASN A 1 86 ? -7.066 -9.075 -9.886 1.00 97.88 86 ASN A O 1
ATOM 655 N N . ARG A 1 87 ? -5.443 -7.548 -9.640 1.00 97.94 87 ARG A N 1
ATOM 656 C CA . ARG A 1 87 ? -4.942 -7.578 -11.024 1.00 97.94 87 ARG A CA 1
ATOM 657 C C . ARG A 1 87 ? -3.496 -7.091 -11.076 1.00 97.94 87 ARG A C 1
ATOM 659 O O . ARG A 1 87 ? -2.989 -6.612 -10.068 1.00 97.94 87 ARG A O 1
ATOM 666 N N . PHE A 1 88 ? -2.876 -7.155 -12.247 1.00 98.25 88 PHE A N 1
ATOM 667 C CA . PHE A 1 88 ? -1.698 -6.348 -12.558 1.00 98.25 88 PHE A CA 1
ATOM 668 C C . PHE A 1 88 ? -2.090 -5.215 -13.503 1.00 98.25 88 PHE A C 1
ATOM 670 O O . PHE A 1 88 ? -2.949 -5.404 -14.371 1.00 98.25 88 PHE A O 1
ATOM 677 N N . ALA A 1 89 ? -1.497 -4.038 -13.325 1.00 96.69 89 ALA A N 1
ATOM 678 C CA . ALA A 1 89 ? -1.760 -2.887 -14.173 1.00 96.69 89 ALA A CA 1
ATOM 679 C C . ALA A 1 89 ? -0.529 -1.989 -14.351 1.00 96.69 89 ALA A C 1
ATOM 681 O O . ALA A 1 89 ? 0.363 -1.944 -13.509 1.00 96.69 89 ALA A O 1
ATOM 682 N N . TYR A 1 90 ? -0.504 -1.248 -15.454 1.00 93.62 90 TYR A N 1
ATOM 683 C CA . TYR A 1 90 ? 0.471 -0.199 -15.728 1.00 93.62 90 TYR A CA 1
ATOM 684 C C . TYR A 1 90 ? -0.225 0.923 -16.498 1.00 93.62 90 TYR A C 1
ATOM 686 O O . TYR A 1 90 ? -0.994 0.638 -17.417 1.00 93.62 90 TYR A O 1
ATOM 694 N N . GLU A 1 91 ? -0.031 2.177 -16.079 1.00 89.88 91 GLU A N 1
ATOM 695 C CA . GLU A 1 91 ? -0.670 3.357 -16.694 1.00 89.88 91 GLU A CA 1
ATOM 696 C C . GLU A 1 91 ? -2.196 3.201 -16.881 1.00 89.88 91 GLU A C 1
ATOM 698 O O . GLU A 1 91 ? -2.773 3.497 -17.927 1.00 89.88 91 GLU A O 1
ATOM 703 N N . GLY A 1 92 ? -2.866 2.647 -15.866 1.00 88.19 92 GLY A N 1
ATOM 704 C CA . GLY A 1 92 ? -4.316 2.427 -15.874 1.00 88.19 92 GLY A CA 1
ATOM 705 C C . GLY A 1 92 ? -4.804 1.250 -16.730 1.00 88.19 92 GLY A C 1
ATOM 706 O O . GLY A 1 92 ? -5.997 0.945 -16.707 1.00 88.19 92 GLY A O 1
ATOM 707 N N . LYS A 1 93 ? -3.921 0.539 -17.443 1.00 93.38 93 LYS A N 1
ATOM 708 C CA . LYS A 1 93 ? -4.273 -0.624 -18.274 1.00 93.38 93 LYS A CA 1
ATOM 709 C C . LYS A 1 93 ? -3.901 -1.929 -17.582 1.00 93.38 93 LYS A C 1
ATOM 711 O O . LYS A 1 93 ? -2.858 -2.024 -16.945 1.00 93.38 93 LYS A O 1
ATOM 716 N N . THR A 1 94 ? -4.747 -2.950 -17.724 1.00 95.50 94 THR A N 1
ATOM 717 C CA . THR A 1 94 ? -4.443 -4.300 -17.215 1.00 95.50 94 THR A CA 1
ATOM 718 C C . THR A 1 94 ? -3.321 -4.925 -18.040 1.00 95.50 94 THR A C 1
ATOM 720 O O . THR A 1 94 ? -3.290 -4.765 -19.259 1.00 95.50 94 THR A O 1
ATOM 723 N N . CYS A 1 95 ? -2.424 -5.655 -17.389 1.00 96.00 95 CYS A N 1
ATOM 724 C CA . CYS A 1 95 ? -1.274 -6.295 -18.024 1.00 96.00 95 CYS A CA 1
ATOM 725 C C . CYS A 1 95 ? -0.997 -7.673 -17.401 1.00 96.00 95 CYS A C 1
ATOM 727 O O . CYS A 1 95 ? -1.675 -8.091 -16.456 1.00 96.00 95 CYS A O 1
ATOM 729 N N . ARG A 1 96 ? -0.021 -8.395 -17.962 1.00 92.56 96 ARG A N 1
ATOM 730 C CA . ARG A 1 96 ? 0.506 -9.651 -17.421 1.00 92.5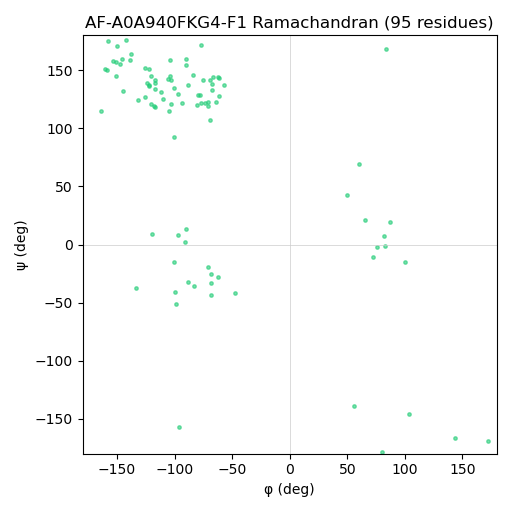6 96 ARG A CA 1
ATOM 731 C C . ARG A 1 96 ? 2.027 -9.503 -17.272 1.00 92.56 96 ARG A C 1
ATOM 733 O O . ARG A 1 96 ? 2.635 -9.072 -18.251 1.00 92.56 96 ARG A O 1
ATOM 740 N N . PRO A 1 97 ? 2.585 -9.767 -16.082 1.00 82.19 97 PRO A N 1
ATOM 741 C CA . PRO A 1 97 ? 4.021 -9.688 -15.837 1.00 82.19 97 PRO A CA 1
ATOM 742 C C . PRO A 1 97 ? 4.793 -10.805 -16.546 1.00 82.19 97 PRO A C 1
ATOM 744 O O . PRO A 1 97 ? 4.168 -11.841 -16.880 1.00 82.19 97 PRO A O 1
#

Nearest PDB structures (foldseek):
  8voj-assembly1_A  TM=4.444E-01  e=6.136E+00  Homo sapiens
  7byf-assembly1_A  TM=4.467E-01  e=6.838E+00  Mus musculus
  7vpg-assembly1_A  TM=4.563E-01  e=8.045E+00  Homo sapiens
  7f60-assembly2_B  TM=4.564E-01  e=8.045E+00  Homo sapiens

Mean predicted aligned error: 2.77 Å

Solvent-accessible surface area (backbone atoms only — not comparable to full-atom values): 5477 Å² total; per-residue (Å²): 117,46,56,69,40,73,84,84,45,49,26,41,78,49,76,51,78,36,53,87,84,38,46,89,50,28,21,29,35,38,37,30,37,50,41,97,89,59,63,76,41,86,61,47,70,50,82,18,44,84,41,81,44,94,55,61,33,48,83,45,26,46,22,32,37,46,38,56,82,83,76,42,27,49,27,29,27,31,73,77,85,47,64,41,84,70,49,33,31,46,98,93,38,79,50,80,122

Foldseek 3Di:
DDDQQPPPWDKDKDKDADCVVQPQQRIKIWIWIADPVGDIDTQDIDRADWDFDPDAEPSRHTWTFGHGPDFFTFTWYDPPRHTDTDATDGPRHGDDD

Sequence (97 aa):
MKDLNGDGRLEALVTEGSSYCYGNTGSAFWLLSEKPAGGWQLMFHEVGIAEFLGTKGVGGWPDISVGGPGFCFPVMRWNGKAYVRNRFAYEGKTCRP